Protein AF-A0A349VLE7-F1 (afdb_monomer_lite)

Structure (mmCIF, N/CA/C/O backbone):
data_AF-A0A349VLE7-F1
#
_entry.id   AF-A0A349VLE7-F1
#
loop_
_atom_site.group_PDB
_atom_site.id
_atom_site.type_symbol
_atom_site.label_atom_id
_atom_site.label_alt_id
_atom_site.label_comp_id
_atom_site.label_asym_id
_atom_site.label_entity_id
_atom_site.label_seq_id
_atom_site.pdbx_PDB_ins_code
_atom_site.Cartn_x
_atom_site.Cartn_y
_atom_site.Cartn_z
_atom_site.occupancy
_atom_site.B_iso_or_equiv
_atom_site.auth_seq_id
_atom_site.auth_comp_id
_atom_site.auth_asym_id
_atom_site.auth_atom_id
_atom_site.pdbx_PDB_model_num
ATOM 1 N N . GLU A 1 1 ? -20.569 15.493 31.539 1.00 36.25 1 GLU A N 1
ATOM 2 C CA . GLU A 1 1 ? -20.685 16.834 30.927 1.00 36.25 1 GLU A CA 1
ATOM 3 C C . GLU A 1 1 ? -20.062 16.796 29.537 1.00 36.25 1 GLU A C 1
ATOM 5 O O . GLU A 1 1 ? -18.979 16.226 29.429 1.00 36.25 1 GLU A O 1
ATOM 10 N N . PRO A 1 2 ? -20.710 17.302 28.475 1.00 44.88 2 PRO A N 1
ATOM 11 C CA . PRO A 1 2 ? -20.052 17.438 27.181 1.00 44.88 2 PRO A CA 1
ATOM 12 C C . PRO A 1 2 ? -19.105 18.646 27.224 1.00 44.88 2 PRO A C 1
ATOM 14 O O . PRO A 1 2 ? -19.518 19.740 27.602 1.00 44.88 2 PRO A O 1
ATOM 17 N N . GLN A 1 3 ? -17.830 18.445 26.874 1.00 42.84 3 GLN A N 1
ATOM 18 C CA . GLN A 1 3 ? -16.856 19.536 26.767 1.00 42.84 3 GLN A CA 1
ATOM 19 C C . GLN A 1 3 ? -17.305 20.555 25.702 1.00 42.84 3 GLN A C 1
ATOM 21 O O . GLN A 1 3 ? -17.803 20.145 24.649 1.00 42.84 3 GLN A O 1
ATOM 26 N N . PRO A 1 4 ? -17.136 21.868 25.949 1.00 53.41 4 PRO A N 1
ATOM 27 C CA . PRO A 1 4 ? -17.508 22.899 24.989 1.00 5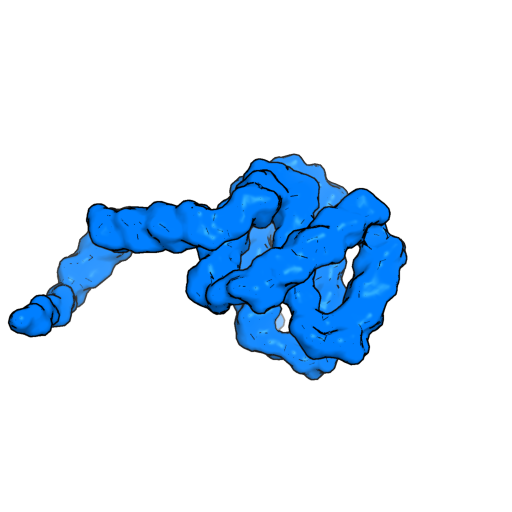3.41 4 PRO A CA 1
ATOM 28 C C . PRO A 1 4 ? -16.686 22.759 23.702 1.00 53.41 4 PRO A C 1
ATOM 30 O O . PRO A 1 4 ? -15.510 22.394 23.740 1.00 53.41 4 PRO A O 1
ATOM 33 N N . ALA A 1 5 ? -17.315 23.043 22.559 1.00 52.22 5 ALA A N 1
ATOM 34 C CA . ALA A 1 5 ? -16.634 23.051 21.269 1.00 52.22 5 ALA A CA 1
ATOM 35 C C . ALA A 1 5 ? -15.455 24.049 21.304 1.00 52.22 5 ALA A C 1
ATOM 37 O O . ALA A 1 5 ? -15.634 25.162 21.810 1.00 52.22 5 ALA A O 1
ATOM 38 N N . PRO A 1 6 ? -14.265 23.675 20.796 1.00 54.50 6 PRO A N 1
ATOM 39 C CA . PRO A 1 6 ? -13.097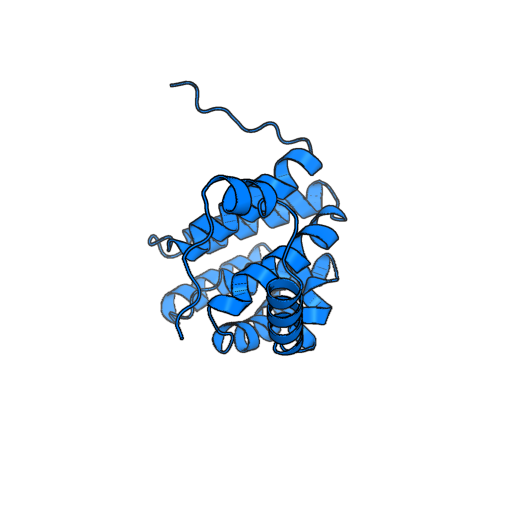 24.547 20.831 1.00 54.50 6 PRO A CA 1
ATOM 40 C C . PRO A 1 6 ? -13.352 25.821 20.023 1.00 54.50 6 PRO A C 1
ATOM 42 O O . PRO A 1 6 ? -14.002 25.788 18.974 1.00 54.50 6 PRO A O 1
ATOM 45 N N . SER A 1 7 ? -12.833 26.948 20.511 1.00 61.72 7 SER A N 1
ATOM 46 C CA . SER A 1 7 ? -12.924 28.220 19.796 1.00 61.72 7 SER A CA 1
ATOM 47 C C . SER A 1 7 ? -12.142 28.157 18.471 1.00 61.72 7 SER A C 1
ATOM 49 O O . SER A 1 7 ? -11.217 27.351 18.336 1.00 61.72 7 SER A O 1
ATOM 51 N N . PRO A 1 8 ? -12.460 29.008 17.479 1.00 56.72 8 PRO A N 1
ATOM 52 C CA . PRO A 1 8 ? -11.734 29.051 16.206 1.00 56.72 8 PRO A CA 1
ATOM 53 C C . PRO A 1 8 ? -10.217 29.235 16.376 1.00 56.72 8 PRO A C 1
ATOM 55 O O . PRO A 1 8 ? -9.437 28.676 15.615 1.00 56.72 8 PRO A O 1
ATOM 58 N N . GLU A 1 9 ? -9.794 29.960 17.411 1.00 57.56 9 GLU A N 1
ATOM 59 C CA . GLU A 1 9 ? -8.386 30.198 17.755 1.00 57.56 9 GLU A CA 1
ATOM 60 C C . GLU A 1 9 ? -7.707 28.930 18.302 1.00 57.56 9 GLU A C 1
ATOM 62 O O . GLU A 1 9 ? -6.604 28.589 17.878 1.00 57.56 9 GLU A O 1
ATOM 67 N N . GLN A 1 10 ? -8.398 28.168 19.159 1.00 56.91 10 GLN A N 1
ATOM 68 C CA . GLN A 1 10 ? -7.932 26.866 19.657 1.00 56.91 10 GLN A CA 1
ATOM 69 C C . GLN A 1 10 ? -7.899 25.808 18.550 1.00 56.91 10 GLN A C 1
ATOM 71 O O . GLN A 1 10 ? -7.008 24.960 18.525 1.00 56.91 10 GLN A O 1
ATOM 76 N N . ALA A 1 11 ? -8.850 25.869 17.614 1.00 55.22 11 ALA A N 1
ATOM 77 C CA . ALA A 1 11 ? -8.863 25.011 16.439 1.00 55.22 11 ALA A CA 1
ATOM 78 C C . ALA A 1 11 ? -7.657 25.289 15.537 1.00 55.22 11 ALA A C 1
ATOM 80 O O . ALA A 1 11 ? -7.075 24.330 15.048 1.00 55.22 11 ALA A O 1
ATOM 81 N N . VAL A 1 12 ? -7.257 26.560 15.372 1.00 56.75 12 VAL A N 1
ATOM 82 C CA . VAL A 1 12 ? -6.076 26.989 14.600 1.00 56.75 12 VAL A CA 1
ATOM 83 C C . VAL A 1 12 ? -4.763 26.619 15.299 1.00 56.75 12 VAL A C 1
ATOM 85 O O . VAL A 1 12 ? -3.838 26.162 14.635 1.00 56.75 12 VAL A O 1
ATOM 88 N N . GLU A 1 13 ? -4.676 26.733 16.625 1.00 51.59 13 GLU A N 1
ATOM 89 C CA . GLU A 1 13 ? -3.480 26.336 17.385 1.00 51.59 13 GLU A CA 1
ATOM 90 C C . GLU A 1 13 ? -3.301 24.806 17.478 1.00 51.59 13 GLU A C 1
ATOM 92 O O . GLU A 1 13 ? -2.176 24.304 17.559 1.00 51.59 13 GLU A O 1
ATOM 97 N N . ALA A 1 14 ? -4.401 24.051 17.383 1.00 51.62 14 ALA A N 1
ATOM 98 C CA . ALA A 1 14 ? -4.396 22.595 17.251 1.00 51.62 14 ALA A CA 1
ATOM 99 C C . ALA A 1 14 ? -4.016 22.107 15.837 1.00 51.62 14 ALA A C 1
ATOM 101 O O . ALA A 1 14 ? -3.730 20.919 15.655 1.00 51.62 14 ALA A O 1
ATOM 102 N N . ILE A 1 15 ? -3.962 22.992 14.828 1.00 44.84 15 ILE A N 1
ATOM 103 C CA . ILE A 1 15 ? -3.464 22.645 13.489 1.00 44.84 15 ILE A CA 1
ATOM 104 C C . ILE A 1 15 ? -1.945 22.462 13.578 1.00 44.84 15 ILE A C 1
ATOM 106 O O . ILE A 1 15 ? -1.170 23.412 13.532 1.00 44.84 15 ILE A O 1
ATOM 110 N N . GLY A 1 16 ? -1.518 21.207 13.712 1.00 47.44 16 GLY A N 1
ATOM 111 C CA . GLY A 1 16 ? -0.106 20.811 13.701 1.00 47.44 16 GLY A CA 1
ATOM 112 C C . GLY A 1 16 ? 0.467 20.385 15.055 1.00 47.44 16 GLY A C 1
ATOM 113 O O . GLY A 1 16 ? 1.615 19.946 15.098 1.00 47.44 16 GLY A O 1
ATOM 114 N N . LYS A 1 17 ? -0.313 20.443 16.142 1.00 43.53 17 LYS A N 1
ATOM 115 C CA . LYS A 1 17 ? 0.059 19.885 17.452 1.00 43.53 17 LYS A CA 1
ATOM 116 C C . LYS A 1 17 ? -0.983 18.844 17.870 1.00 43.53 17 LYS A C 1
ATOM 118 O O . LYS A 1 17 ? -2.001 19.224 18.446 1.00 43.53 17 LYS A O 1
ATOM 123 N N . PRO A 1 18 ? -0.778 17.549 17.569 1.00 53.00 18 PRO A N 1
ATOM 124 C CA . PRO A 1 18 ? -1.703 16.524 18.030 1.00 53.00 18 PRO A CA 1
ATOM 125 C C . PRO A 1 18 ? -1.769 16.567 19.561 1.00 53.00 18 PRO A C 1
ATOM 127 O O . PRO A 1 18 ? -0.739 16.564 20.236 1.00 53.00 18 PRO A O 1
ATOM 130 N N . THR A 1 19 ? -2.976 16.652 20.121 1.00 62.09 19 THR A N 1
ATOM 131 C CA . THR A 1 19 ? -3.165 16.610 21.576 1.00 62.09 19 THR A CA 1
ATOM 132 C C . THR A 1 19 ? -2.722 15.249 22.114 1.00 62.09 19 THR A C 1
ATOM 134 O O . THR A 1 19 ? -2.794 14.242 21.410 1.00 62.09 19 THR A O 1
ATOM 137 N N . SER A 1 20 ? -2.296 15.166 23.377 1.00 57.56 20 SER A N 1
ATOM 138 C CA . SER A 1 20 ? -1.830 13.903 23.977 1.00 57.56 20 SER A CA 1
ATOM 139 C C . SER A 1 20 ? -2.855 12.763 23.858 1.00 57.56 20 SER A C 1
ATOM 141 O O . SER A 1 20 ? -2.481 11.605 23.697 1.00 57.56 20 SER A O 1
ATOM 143 N N . GLN A 1 21 ? -4.151 13.093 23.854 1.00 58.69 21 GLN A N 1
ATOM 144 C CA . GLN A 1 21 ? -5.246 12.143 23.642 1.00 58.69 21 GLN A CA 1
ATOM 145 C C . GLN A 1 21 ? -5.350 11.670 22.179 1.00 58.69 21 GLN A C 1
ATOM 147 O O . GLN A 1 21 ? -5.615 10.495 21.929 1.00 58.69 21 GLN A O 1
ATOM 152 N N . GLN A 1 22 ? -5.096 12.550 21.204 1.00 55.12 22 GLN A N 1
ATOM 153 C CA . GLN A 1 22 ? -4.994 12.183 19.786 1.00 55.12 22 GLN A CA 1
ATOM 154 C C . GLN A 1 22 ? -3.753 11.325 19.511 1.00 55.12 22 GLN A C 1
ATOM 156 O O . GLN A 1 22 ? -3.825 10.400 18.701 1.00 55.12 22 GLN A O 1
ATOM 161 N N . ILE A 1 23 ? -2.643 11.575 20.213 1.00 59.59 23 ILE A N 1
ATOM 162 C CA . ILE A 1 23 ? -1.433 10.742 20.149 1.00 59.59 23 ILE A CA 1
ATOM 163 C C . ILE A 1 23 ? -1.710 9.348 20.724 1.00 59.59 23 ILE A C 1
ATOM 165 O O . ILE A 1 23 ? -1.423 8.362 20.052 1.00 59.59 23 ILE A O 1
ATOM 169 N N . ALA A 1 24 ? -2.316 9.249 21.913 1.00 60.69 24 ALA A N 1
ATOM 170 C CA . ALA A 1 24 ? -2.644 7.964 22.539 1.00 60.69 24 ALA A CA 1
ATOM 171 C C . ALA A 1 24 ? -3.592 7.123 21.669 1.00 60.69 24 ALA A C 1
ATOM 173 O O . ALA A 1 24 ? -3.306 5.963 21.389 1.00 60.69 24 ALA A O 1
ATOM 174 N N . ARG A 1 25 ? -4.654 7.741 21.134 1.00 58.84 25 ARG A N 1
ATOM 175 C CA . ARG A 1 25 ? -5.590 7.075 20.215 1.00 58.84 25 ARG A CA 1
ATOM 176 C C . ARG A 1 25 ? -4.910 6.612 18.925 1.00 58.84 25 ARG A C 1
ATOM 178 O O . ARG A 1 25 ? -5.228 5.546 18.409 1.00 58.84 25 ARG A O 1
ATOM 185 N N . SER A 1 26 ? -3.967 7.400 18.405 1.00 61.19 26 SER A N 1
ATOM 186 C CA . SER A 1 26 ? -3.173 7.009 17.234 1.00 61.19 26 SER A CA 1
ATOM 187 C C . SER A 1 26 ? -2.245 5.839 17.561 1.00 61.19 26 SER A C 1
ATOM 189 O O . SER A 1 26 ? -2.107 4.933 16.749 1.00 61.19 26 SER A O 1
ATOM 191 N N . HIS A 1 27 ? -1.647 5.821 18.754 1.00 67.19 27 HIS A N 1
ATOM 192 C CA . HIS A 1 27 ? -0.786 4.732 19.208 1.00 67.19 27 HIS A CA 1
ATOM 193 C C . HIS A 1 27 ? -1.561 3.420 19.374 1.00 67.19 27 HIS A C 1
ATOM 195 O O . HIS A 1 27 ? -1.162 2.412 18.803 1.00 67.19 27 HIS A O 1
ATOM 201 N N . GLU A 1 28 ? -2.704 3.442 20.060 1.00 74.81 28 GLU A N 1
ATOM 202 C CA . GLU A 1 28 ? -3.574 2.267 20.225 1.00 74.81 28 GLU A CA 1
ATOM 203 C C . GLU A 1 28 ? -4.055 1.722 18.874 1.00 74.81 28 GLU A C 1
ATOM 205 O O . GLU A 1 28 ? -4.042 0.514 18.635 1.00 74.81 28 GLU A O 1
ATOM 210 N N . LEU A 1 29 ? -4.415 2.612 17.945 1.00 72.06 29 LEU A N 1
ATOM 211 C CA . LEU A 1 29 ? -4.810 2.225 16.593 1.00 72.06 29 LEU A CA 1
ATOM 212 C C . LEU A 1 29 ? -3.652 1.559 15.834 1.00 72.06 29 LEU A C 1
ATOM 214 O O . LEU A 1 29 ? -3.863 0.556 15.153 1.00 72.06 29 LEU A O 1
ATOM 218 N N . LEU A 1 30 ? -2.430 2.077 15.9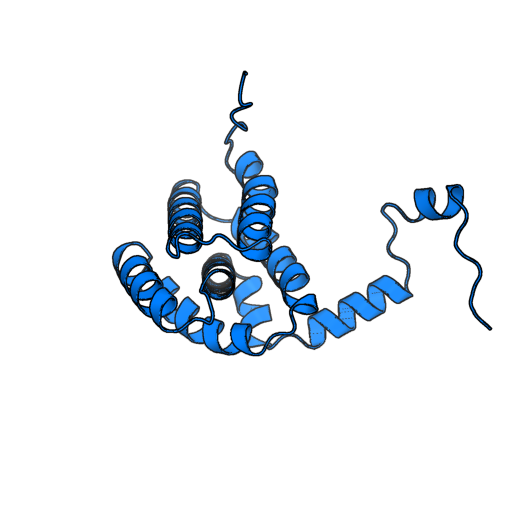75 1.00 71.19 30 LEU A N 1
ATOM 219 C CA . LEU A 1 30 ? -1.226 1.498 15.376 1.00 71.19 30 LEU A CA 1
ATOM 220 C C . LEU A 1 30 ? -0.825 0.162 16.018 1.00 71.19 30 LEU A C 1
ATOM 222 O O . LEU A 1 30 ? -0.294 -0.703 15.322 1.00 71.19 30 LEU A O 1
ATOM 226 N N . GLU A 1 31 ? -1.074 -0.023 17.314 1.00 77.88 31 GLU A N 1
ATOM 227 C CA . GLU A 1 31 ? -0.848 -1.289 18.022 1.00 77.88 31 GLU A CA 1
ATOM 228 C C . GLU A 1 31 ? -1.905 -2.345 17.695 1.00 77.88 31 GLU A C 1
ATOM 230 O O . GLU A 1 31 ? -1.595 -3.533 17.699 1.00 77.88 31 GLU A O 1
ATOM 235 N N . SER A 1 32 ? -3.119 -1.930 17.324 1.00 81.44 32 SER A N 1
ATOM 236 C CA . SER A 1 32 ? -4.166 -2.843 16.850 1.00 81.44 32 SER A CA 1
ATOM 237 C C . SER A 1 32 ? -3.904 -3.420 15.451 1.00 81.44 32 SER A C 1
ATOM 239 O O . SER A 1 32 ? -4.582 -4.360 15.031 1.00 81.44 32 SER A O 1
ATOM 241 N N . LEU A 1 33 ? -2.928 -2.876 14.710 1.00 83.31 33 LEU A N 1
ATOM 242 C CA . LEU A 1 33 ? -2.562 -3.389 13.392 1.00 83.31 33 LEU A CA 1
ATOM 243 C C . LEU A 1 33 ? -1.869 -4.756 13.520 1.00 83.31 33 LEU A C 1
ATOM 245 O O . LEU A 1 33 ? -0.920 -4.887 14.297 1.00 83.31 33 LEU A O 1
ATOM 249 N N . PRO A 1 34 ? -2.242 -5.754 12.694 1.00 86.56 34 PRO A N 1
ATOM 250 C CA . PRO A 1 34 ? -1.516 -7.014 12.617 1.00 86.56 34 PRO A CA 1
ATOM 251 C C . PRO A 1 34 ? -0.017 -6.781 12.413 1.00 86.56 34 PRO A C 1
ATOM 253 O O . PRO A 1 34 ? 0.393 -6.048 11.507 1.00 86.56 34 PRO A O 1
ATOM 256 N N . GLU A 1 35 ? 0.815 -7.436 13.224 1.00 85.88 35 GLU A N 1
ATOM 257 C CA . GLU A 1 35 ? 2.265 -7.211 13.219 1.00 85.88 35 GLU A CA 1
ATOM 258 C C . GLU A 1 35 ? 2.888 -7.423 11.832 1.00 85.88 35 GLU A C 1
ATOM 260 O O . GLU A 1 35 ? 3.758 -6.655 11.418 1.00 85.88 35 GLU A O 1
ATOM 265 N N . ALA A 1 36 ? 2.386 -8.406 11.078 1.00 87.62 36 ALA A N 1
ATOM 266 C CA . ALA A 1 36 ? 2.812 -8.670 9.708 1.00 87.62 36 ALA A CA 1
ATOM 267 C C . ALA A 1 36 ? 2.594 -7.465 8.773 1.00 87.62 36 ALA A C 1
ATOM 269 O O . ALA A 1 36 ? 3.488 -7.134 7.995 1.00 87.62 36 ALA A O 1
ATOM 270 N N . LEU A 1 37 ? 1.457 -6.763 8.886 1.00 87.31 37 LEU A N 1
ATOM 271 C CA . LEU A 1 37 ? 1.183 -5.552 8.104 1.00 87.31 37 LEU A CA 1
ATOM 272 C C . LEU A 1 37 ? 2.075 -4.397 8.548 1.00 87.31 37 LEU A C 1
ATOM 274 O O . LEU A 1 37 ? 2.646 -3.710 7.705 1.00 87.31 37 LEU A O 1
ATOM 278 N N . ARG A 1 38 ? 2.253 -4.211 9.861 1.00 88.56 38 ARG A N 1
ATOM 279 C CA . ARG A 1 38 ? 3.119 -3.155 10.405 1.00 88.56 38 ARG A CA 1
ATOM 280 C C . ARG A 1 38 ? 4.574 -3.337 9.972 1.00 88.56 38 ARG A C 1
ATOM 282 O O . ARG A 1 38 ? 5.237 -2.358 9.639 1.00 88.56 38 ARG A O 1
ATOM 289 N N . LYS A 1 39 ? 5.072 -4.576 9.979 1.00 89.31 39 LYS A N 1
ATOM 290 C CA . LYS A 1 39 ? 6.426 -4.908 9.530 1.00 89.31 39 LYS A CA 1
ATOM 291 C C . LYS A 1 39 ? 6.570 -4.693 8.026 1.00 89.31 39 LYS A C 1
ATOM 293 O O . LYS A 1 39 ? 7.478 -3.980 7.613 1.00 89.31 39 LYS A O 1
ATOM 298 N N . ALA A 1 40 ? 5.642 -5.224 7.228 1.00 88.94 40 ALA A N 1
ATOM 299 C CA . ALA A 1 40 ? 5.659 -5.049 5.779 1.00 88.94 40 ALA A CA 1
ATOM 300 C C . ALA A 1 40 ? 5.601 -3.565 5.381 1.00 88.94 40 ALA A C 1
ATOM 302 O O . ALA A 1 40 ? 6.388 -3.129 4.548 1.00 88.94 40 ALA A O 1
ATOM 303 N N . ALA A 1 41 ? 4.740 -2.771 6.021 1.00 90.62 41 ALA A N 1
ATOM 304 C CA . ALA A 1 41 ? 4.586 -1.344 5.747 1.00 90.62 41 ALA A CA 1
ATOM 305 C C . ALA A 1 41 ? 5.853 -0.516 6.010 1.00 90.62 41 ALA A C 1
ATOM 307 O O . ALA A 1 41 ? 5.971 0.576 5.468 1.00 90.62 41 ALA A O 1
ATOM 308 N N . ARG A 1 42 ? 6.795 -1.015 6.823 1.00 91.06 42 ARG A N 1
ATOM 309 C CA . ARG A 1 42 ? 8.059 -0.337 7.161 1.00 91.06 42 ARG A CA 1
ATOM 310 C C . ARG A 1 42 ? 9.216 -0.672 6.219 1.00 91.06 42 ARG A C 1
ATOM 312 O O . ARG A 1 42 ? 10.284 -0.087 6.352 1.00 91.06 42 ARG A O 1
ATOM 319 N N . GLU A 1 43 ? 9.019 -1.584 5.275 1.00 90.31 43 GLU A N 1
ATOM 320 C CA . GLU A 1 43 ? 10.041 -1.996 4.313 1.00 90.31 43 GLU A CA 1
ATOM 321 C C . GLU A 1 43 ? 9.628 -1.558 2.899 1.00 90.31 43 GLU A C 1
ATOM 323 O O . GLU A 1 43 ? 8.473 -1.765 2.530 1.00 90.31 43 GLU A O 1
ATOM 328 N N . PRO A 1 44 ? 10.526 -1.021 2.048 1.00 88.19 44 PRO A N 1
ATOM 329 C CA . PRO A 1 44 ? 10.145 -0.491 0.728 1.00 88.19 44 PRO A CA 1
ATOM 330 C C . PRO A 1 44 ? 9.432 -1.520 -0.154 1.00 88.19 44 PRO A C 1
ATOM 332 O O . PRO A 1 44 ? 8.512 -1.225 -0.916 1.00 88.19 44 PRO A O 1
ATOM 335 N N . TYR A 1 45 ? 9.850 -2.776 -0.048 1.00 86.94 45 TYR A N 1
ATOM 336 C CA . TYR A 1 45 ? 9.229 -3.878 -0.758 1.00 86.94 45 TYR A CA 1
ATOM 337 C C . TYR A 1 45 ? 7.867 -4.272 -0.165 1.00 86.94 45 TYR A C 1
ATOM 339 O O . TYR A 1 45 ? 6.901 -4.424 -0.914 1.00 86.94 45 TYR A O 1
ATOM 347 N N . GLY A 1 46 ? 7.773 -4.406 1.160 1.00 87.38 46 GLY A N 1
ATOM 348 C CA . GLY A 1 46 ? 6.527 -4.771 1.832 1.00 87.38 46 GLY A CA 1
ATOM 349 C C . GLY A 1 46 ? 5.463 -3.681 1.701 1.00 87.38 46 GLY A C 1
ATOM 350 O O . GLY A 1 46 ? 4.308 -3.995 1.429 1.00 87.38 46 GLY A O 1
ATOM 351 N N . ALA A 1 47 ? 5.861 -2.411 1.773 1.00 91.38 47 ALA A N 1
ATOM 352 C CA . ALA A 1 47 ? 4.993 -1.249 1.634 1.00 91.38 47 ALA A CA 1
ATOM 353 C C . ALA A 1 47 ? 4.275 -1.235 0.278 1.00 91.38 47 ALA A C 1
ATOM 355 O O . ALA A 1 47 ? 3.078 -0.967 0.222 1.00 91.38 47 ALA A O 1
ATOM 356 N N . ARG A 1 48 ? 4.960 -1.618 -0.811 1.00 91.12 48 ARG A N 1
ATOM 357 C CA . ARG A 1 48 ? 4.314 -1.793 -2.126 1.00 91.12 48 ARG A CA 1
ATOM 358 C C . ARG A 1 48 ? 3.203 -2.841 -2.066 1.00 91.12 48 ARG A C 1
ATOM 360 O O . ARG A 1 48 ? 2.094 -2.573 -2.515 1.00 91.12 48 ARG A O 1
ATOM 367 N N . GLY A 1 49 ? 3.492 -3.994 -1.461 1.00 88.31 49 GLY A N 1
ATOM 368 C CA . GLY A 1 49 ? 2.518 -5.071 -1.280 1.00 88.31 49 GLY A CA 1
ATOM 369 C C . GLY A 1 49 ? 1.326 -4.667 -0.410 1.00 88.31 49 GLY A C 1
ATOM 370 O O . GLY A 1 49 ? 0.202 -5.035 -0.728 1.00 88.31 49 GLY A O 1
ATOM 371 N N . VAL A 1 50 ? 1.541 -3.861 0.636 1.00 90.38 50 VAL A N 1
ATOM 372 C CA . VAL A 1 50 ? 0.460 -3.320 1.477 1.00 90.38 50 VAL A CA 1
ATOM 373 C C . VAL A 1 50 ? -0.443 -2.376 0.680 1.00 90.38 50 VAL A C 1
ATOM 375 O O . VAL A 1 50 ? -1.662 -2.511 0.744 1.00 90.38 50 VAL A O 1
ATOM 378 N N . ILE A 1 51 ? 0.124 -1.450 -0.103 1.00 90.31 51 ILE A N 1
ATOM 379 C CA . ILE A 1 51 ? -0.678 -0.540 -0.937 1.00 90.31 51 ILE A CA 1
ATOM 380 C C . ILE A 1 51 ? -1.482 -1.320 -1.979 1.00 90.31 51 ILE A C 1
ATOM 382 O O . ILE A 1 51 ? -2.661 -1.033 -2.171 1.00 90.31 51 ILE A O 1
ATOM 386 N N . TYR A 1 52 ? -0.886 -2.330 -2.617 1.00 88.62 52 TYR A N 1
ATOM 387 C CA . TYR A 1 52 ? -1.614 -3.190 -3.550 1.00 88.62 52 TYR A CA 1
ATOM 388 C C . TYR A 1 52 ? -2.719 -3.979 -2.853 1.00 88.62 52 TYR A C 1
ATOM 390 O O . TYR A 1 52 ? -3.839 -3.990 -3.341 1.00 88.62 52 TYR A O 1
ATOM 398 N N . ALA A 1 53 ? -2.444 -4.561 -1.685 1.00 87.06 53 ALA A N 1
ATOM 399 C CA . ALA A 1 53 ? -3.426 -5.301 -0.898 1.00 87.06 53 ALA A CA 1
ATOM 400 C C . ALA A 1 53 ? -4.643 -4.446 -0.510 1.00 87.06 53 ALA A C 1
ATOM 402 O O . ALA A 1 53 ? -5.759 -4.955 -0.521 1.00 87.06 53 ALA A O 1
ATOM 403 N N . LEU A 1 54 ? -4.431 -3.156 -0.217 1.00 85.62 54 LEU A N 1
ATOM 404 C CA . LEU A 1 54 ? -5.495 -2.192 0.080 1.00 85.62 54 LEU A CA 1
ATOM 405 C C . LEU A 1 54 ? -6.295 -1.751 -1.156 1.00 85.62 54 LEU A C 1
ATOM 407 O O . LEU A 1 54 ? -7.432 -1.313 -0.996 1.00 85.62 54 LEU A O 1
ATOM 411 N N . LEU A 1 55 ? -5.698 -1.811 -2.350 1.00 82.19 55 LEU A N 1
ATOM 412 C CA . LEU A 1 55 ? -6.344 -1.481 -3.629 1.00 82.19 55 LEU A CA 1
ATOM 413 C C . LEU A 1 55 ? -7.062 -2.669 -4.269 1.00 82.19 55 LEU A C 1
ATOM 415 O O . LEU A 1 55 ? -7.831 -2.471 -5.200 1.00 82.19 55 LEU A O 1
ATOM 419 N N . LEU A 1 56 ? -6.776 -3.889 -3.823 1.00 78.06 56 LEU A N 1
ATOM 420 C CA . LEU A 1 56 ? -7.522 -5.061 -4.246 1.00 78.06 56 LEU A CA 1
ATOM 421 C C . LEU A 1 56 ? -8.901 -5.016 -3.590 1.00 78.06 56 LEU A C 1
ATOM 423 O O . LEU A 1 56 ? -9.012 -4.939 -2.362 1.00 78.06 56 LEU A O 1
ATOM 427 N N . ASP A 1 57 ? -9.940 -5.030 -4.419 1.00 65.75 57 ASP A N 1
ATOM 428 C CA . ASP A 1 57 ? -11.317 -5.041 -3.940 1.00 65.75 57 ASP A CA 1
ATOM 429 C C . ASP A 1 57 ? -11.625 -6.398 -3.283 1.00 65.75 57 ASP A C 1
ATOM 431 O O . ASP A 1 57 ? -11.120 -7.445 -3.699 1.00 65.75 57 ASP A O 1
ATOM 435 N N . ALA A 1 58 ? -12.476 -6.374 -2.260 1.00 54.12 58 ALA A N 1
ATOM 436 C CA . ALA A 1 58 ? -13.027 -7.570 -1.636 1.00 54.12 58 ALA A CA 1
ATOM 437 C C . ALA A 1 58 ? -14.020 -8.299 -2.565 1.00 54.12 58 ALA A C 1
ATOM 439 O O . ALA A 1 58 ? -14.372 -9.452 -2.312 1.00 54.12 58 ALA A O 1
ATOM 440 N N . ASP A 1 59 ? -14.497 -7.649 -3.636 1.00 53.53 59 ASP A N 1
ATOM 441 C CA . ASP A 1 59 ? -15.393 -8.283 -4.601 1.00 53.53 59 ASP A CA 1
ATOM 442 C C . ASP A 1 59 ? -14.638 -9.308 -5.479 1.00 53.53 59 ASP A C 1
ATOM 444 O O . ASP A 1 59 ? -13.825 -8.983 -6.354 1.00 53.53 59 ASP A O 1
ATOM 448 N N . PHE A 1 60 ? -14.916 -10.588 -5.218 1.00 47.69 60 PHE A N 1
ATOM 449 C CA . PHE A 1 60 ? -14.189 -11.773 -5.696 1.00 47.69 60 PHE A CA 1
ATOM 450 C C . PHE A 1 60 ? -13.966 -11.797 -7.222 1.00 47.69 60 PHE A C 1
ATOM 452 O O . PHE A 1 60 ? -12.919 -12.231 -7.709 1.00 47.69 60 PHE A O 1
ATOM 459 N N . THR A 1 61 ? -14.927 -11.281 -7.993 1.00 50.56 61 THR A N 1
ATOM 460 C CA . THR A 1 61 ? -14.901 -11.289 -9.468 1.00 50.56 61 THR A CA 1
ATOM 461 C C . THR A 1 61 ? -13.968 -10.233 -10.078 1.00 50.56 61 THR A C 1
ATOM 463 O O . THR A 1 61 ? -13.469 -10.409 -11.197 1.00 50.56 61 THR A O 1
ATOM 466 N N . SER A 1 62 ? -13.732 -9.127 -9.368 1.00 59.03 62 SER A N 1
ATOM 467 C CA . SER A 1 62 ? -12.742 -8.101 -9.736 1.00 59.03 62 SER A CA 1
ATOM 468 C C . SER A 1 62 ? -11.350 -8.500 -9.246 1.00 59.03 62 SER A C 1
ATOM 470 O O . SER A 1 62 ? -10.363 -8.330 -9.967 1.00 59.03 62 SER A O 1
ATOM 472 N N . CYS A 1 63 ? -11.295 -9.146 -8.082 1.00 60.41 63 CYS A N 1
ATOM 473 C CA . CYS A 1 63 ? -10.077 -9.595 -7.423 1.00 60.41 63 CYS A CA 1
ATOM 474 C C . CYS A 1 63 ? -9.251 -10.571 -8.289 1.00 60.41 63 CYS A C 1
ATOM 476 O O . CYS A 1 63 ? -8.039 -10.406 -8.426 1.00 60.41 63 CYS A O 1
ATOM 478 N N . GLN A 1 64 ? -9.885 -11.533 -8.976 1.00 63.97 64 GLN A N 1
ATOM 479 C CA . GLN A 1 64 ? -9.159 -12.498 -9.821 1.00 63.97 64 GLN A CA 1
ATOM 480 C C . GLN A 1 64 ? -8.432 -11.842 -11.010 1.00 63.97 64 GLN A C 1
ATOM 482 O O . GLN A 1 64 ? -7.246 -12.091 -11.219 1.00 63.97 64 GLN A O 1
ATOM 487 N N . ARG A 1 65 ? -9.102 -10.944 -11.747 1.00 65.94 65 ARG A N 1
ATOM 488 C CA . ARG A 1 65 ? -8.487 -10.207 -12.870 1.00 65.94 65 ARG A CA 1
ATOM 489 C C . ARG A 1 65 ? -7.391 -9.249 -12.401 1.00 65.94 65 ARG A C 1
ATOM 491 O O . ARG A 1 65 ? -6.373 -9.097 -13.075 1.00 65.94 65 ARG A O 1
ATOM 498 N N . GLN A 1 66 ? -7.579 -8.621 -11.240 1.00 66.50 66 GLN A N 1
ATOM 499 C CA . GLN A 1 66 ? -6.564 -7.769 -10.619 1.00 66.50 66 GLN A CA 1
ATOM 500 C C . GLN A 1 66 ? -5.324 -8.577 -10.206 1.00 66.50 66 GLN A C 1
ATOM 502 O O . GLN A 1 66 ? -4.200 -8.144 -10.465 1.00 66.50 66 GLN A O 1
ATOM 507 N N . PHE A 1 67 ? -5.507 -9.774 -9.639 1.00 68.50 67 PHE A N 1
ATOM 508 C CA . PHE A 1 67 ? -4.406 -10.674 -9.302 1.00 68.50 67 PHE A CA 1
ATOM 509 C C . PHE A 1 67 ? -3.682 -11.213 -10.537 1.00 68.50 67 PHE A C 1
ATOM 511 O O . PHE A 1 67 ? -2.457 -11.246 -10.533 1.00 68.50 67 PHE A O 1
ATOM 518 N N . GLU A 1 68 ? -4.386 -11.606 -11.598 1.00 70.69 68 GLU A N 1
ATOM 519 C CA . GLU A 1 68 ? -3.755 -12.064 -12.846 1.00 70.69 68 GLU A CA 1
ATOM 520 C C . GLU A 1 68 ? -2.888 -10.969 -13.475 1.00 70.69 68 GLU A C 1
ATOM 522 O O . GLU A 1 68 ? -1.755 -11.222 -13.888 1.00 70.69 68 GLU A O 1
ATOM 527 N N . ARG A 1 69 ? -3.374 -9.724 -13.468 1.00 69.94 69 ARG A N 1
ATOM 528 C CA . ARG A 1 69 ? -2.603 -8.578 -13.950 1.00 69.94 69 ARG A CA 1
ATOM 529 C C . ARG A 1 69 ? -1.395 -8.281 -13.069 1.00 69.94 69 ARG A C 1
ATOM 531 O O . ARG A 1 69 ? -0.302 -8.063 -13.584 1.00 69.94 69 ARG A O 1
ATOM 538 N N . LEU A 1 70 ? -1.563 -8.329 -11.748 1.00 70.25 70 LEU A N 1
ATOM 539 C CA . LEU A 1 70 ? -0.452 -8.148 -10.817 1.00 70.25 70 LEU A CA 1
ATOM 540 C C . LEU A 1 70 ? 0.595 -9.261 -10.965 1.00 70.25 70 LEU A C 1
ATOM 542 O O . LEU A 1 70 ? 1.784 -8.982 -10.883 1.00 70.25 70 LEU A O 1
ATOM 546 N N . ALA A 1 71 ? 0.179 -10.502 -11.224 1.00 69.56 71 ALA A N 1
ATOM 547 C CA . ALA A 1 71 ? 1.087 -11.615 -11.486 1.00 69.56 71 ALA A CA 1
ATOM 548 C C . ALA A 1 71 ? 1.893 -11.427 -12.784 1.00 69.56 71 ALA A C 1
ATOM 550 O O . ALA A 1 71 ? 3.026 -11.896 -12.865 1.00 69.56 71 ALA A O 1
ATOM 551 N N . ALA A 1 72 ? 1.320 -10.748 -13.783 1.00 69.94 72 ALA A N 1
ATOM 552 C CA . ALA A 1 72 ? 1.975 -10.473 -15.059 1.00 69.94 72 ALA A CA 1
ATOM 553 C C . ALA A 1 72 ? 2.909 -9.247 -15.019 1.00 69.94 72 ALA A C 1
ATOM 555 O O . ALA A 1 72 ? 3.945 -9.251 -15.680 1.00 69.94 72 ALA A O 1
ATOM 556 N N . GLU A 1 73 ? 2.545 -8.199 -14.272 1.00 69.06 73 GLU A N 1
ATOM 557 C CA . GLU A 1 73 ? 3.219 -6.889 -14.313 1.00 69.06 73 GLU A CA 1
ATOM 558 C C . GLU A 1 73 ? 4.100 -6.603 -13.079 1.00 69.06 73 GLU A C 1
ATOM 560 O O . GLU A 1 73 ? 5.039 -5.804 -13.154 1.00 69.06 73 GLU A O 1
ATOM 565 N N . ALA A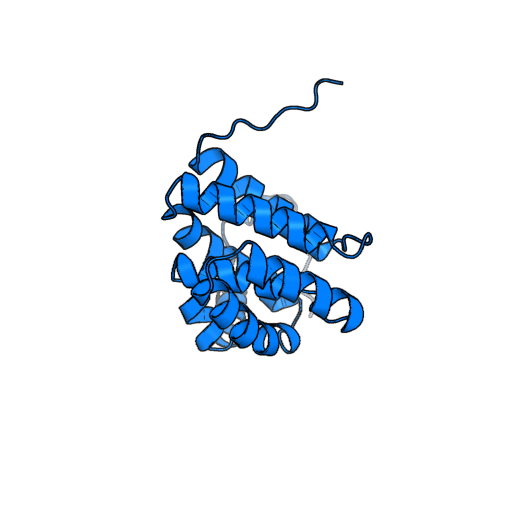 1 74 ? 3.837 -7.236 -11.929 1.00 64.94 74 ALA A N 1
ATOM 566 C CA . ALA A 1 74 ? 4.644 -7.048 -10.724 1.00 64.94 74 ALA A CA 1
ATOM 567 C C . ALA A 1 74 ? 5.756 -8.088 -10.584 1.00 64.94 74 ALA A C 1
ATOM 569 O O . ALA A 1 74 ? 5.722 -9.186 -11.134 1.00 64.94 74 ALA A O 1
ATOM 570 N N . ASP A 1 75 ? 6.746 -7.737 -9.764 1.00 73.19 75 ASP A N 1
ATOM 571 C CA . ASP A 1 75 ? 7.752 -8.691 -9.319 1.00 73.19 75 ASP A CA 1
ATOM 572 C C . ASP A 1 75 ? 7.058 -9.891 -8.623 1.00 73.19 75 ASP A C 1
ATOM 574 O O . ASP A 1 75 ? 6.224 -9.669 -7.732 1.00 73.19 75 ASP A O 1
ATOM 578 N N . PRO A 1 76 ? 7.385 -11.153 -8.978 1.00 72.88 76 PRO A N 1
ATOM 579 C CA . PRO A 1 76 ? 6.737 -12.349 -8.430 1.00 72.88 76 PRO A CA 1
ATOM 580 C C . PRO A 1 76 ? 6.755 -12.411 -6.907 1.00 72.88 76 PRO A C 1
ATOM 582 O O . PRO A 1 76 ? 5.874 -12.991 -6.266 1.00 72.88 76 PRO A O 1
ATOM 585 N N . ALA A 1 77 ? 7.785 -11.827 -6.306 1.00 72.94 77 ALA A N 1
ATOM 586 C CA . ALA A 1 77 ? 7.893 -11.769 -4.876 1.00 72.94 77 ALA A CA 1
ATOM 587 C C . ALA A 1 77 ? 6.843 -10.771 -4.320 1.00 72.94 77 ALA A C 1
ATOM 589 O O . ALA A 1 77 ? 6.140 -11.102 -3.354 1.00 72.94 77 ALA A O 1
ATOM 590 N N . VAL A 1 78 ? 6.696 -9.580 -4.922 1.00 74.00 78 VAL A N 1
ATOM 591 C CA . VAL A 1 78 ? 5.716 -8.561 -4.493 1.00 74.00 78 VAL A CA 1
ATOM 592 C C . VAL A 1 78 ? 4.298 -9.111 -4.613 1.00 74.00 78 VAL A C 1
ATOM 594 O O . VAL A 1 78 ? 3.489 -8.905 -3.711 1.00 74.00 78 VAL A O 1
ATOM 597 N N . TYR A 1 79 ? 4.015 -9.882 -5.663 1.00 76.25 79 TYR A N 1
ATOM 598 C CA . TYR A 1 79 ? 2.742 -10.580 -5.832 1.00 76.25 79 TYR A CA 1
ATOM 599 C C . TYR A 1 79 ? 2.432 -11.534 -4.664 1.00 76.25 79 TYR A C 1
ATOM 601 O O . TYR A 1 79 ? 1.373 -11.432 -4.042 1.00 76.25 79 TYR A O 1
ATOM 609 N N . ARG A 1 80 ? 3.381 -12.407 -4.288 1.00 76.50 80 ARG A N 1
ATOM 610 C CA . ARG A 1 80 ? 3.211 -13.328 -3.145 1.00 76.50 80 ARG A CA 1
ATOM 611 C C . ARG A 1 80 ? 2.972 -12.589 -1.830 1.00 76.50 80 ARG A C 1
ATOM 613 O O . ARG A 1 80 ? 2.087 -12.976 -1.071 1.00 76.50 80 ARG A O 1
ATOM 620 N N . SER A 1 81 ? 3.742 -11.528 -1.584 1.00 78.06 81 SER A N 1
ATOM 621 C CA . SER A 1 81 ? 3.563 -10.668 -0.409 1.00 78.06 81 SER A CA 1
ATOM 622 C C . SER A 1 81 ? 2.167 -10.039 -0.400 1.00 78.06 81 SER A C 1
ATOM 624 O O . SER A 1 81 ? 1.454 -10.113 0.595 1.00 78.06 81 SER A O 1
ATOM 626 N N . THR A 1 82 ? 1.725 -9.514 -1.545 1.00 80.62 82 THR A N 1
ATOM 627 C CA . THR A 1 82 ? 0.400 -8.897 -1.705 1.00 80.62 82 THR A CA 1
ATOM 628 C C . THR A 1 82 ? -0.727 -9.869 -1.355 1.00 80.62 82 THR A C 1
ATOM 630 O O . THR A 1 82 ? -1.601 -9.511 -0.574 1.00 80.62 82 THR A O 1
ATOM 633 N N . ILE A 1 83 ? -0.687 -11.116 -1.845 1.00 79.69 83 ILE A N 1
ATOM 634 C CA . ILE A 1 83 ? -1.709 -12.133 -1.521 1.00 79.69 83 ILE A CA 1
ATOM 635 C C . ILE A 1 83 ? -1.764 -12.416 -0.016 1.00 79.69 83 ILE A C 1
ATOM 637 O O . ILE A 1 83 ? -2.846 -12.530 0.562 1.00 79.69 83 ILE A O 1
ATOM 641 N N . GLN A 1 84 ? -0.603 -12.553 0.628 1.00 82.12 84 GLN A N 1
ATOM 642 C CA . GLN A 1 84 ? -0.533 -12.829 2.064 1.00 82.12 84 GLN A CA 1
ATOM 643 C C . GLN A 1 84 ? -1.091 -11.665 2.888 1.00 82.12 84 GLN A C 1
ATOM 645 O O . GLN A 1 84 ? -1.821 -11.889 3.853 1.00 82.12 84 GLN A O 1
ATOM 650 N N . LEU A 1 85 ? -0.777 -10.431 2.489 1.00 83.56 85 LEU A N 1
ATOM 651 C CA . LEU A 1 85 ? -1.217 -9.218 3.173 1.00 83.56 85 LEU A CA 1
ATOM 652 C C . LEU A 1 85 ? -2.696 -8.913 2.907 1.00 83.56 85 LEU A C 1
ATOM 654 O O . LEU A 1 85 ? -3.363 -8.402 3.801 1.00 83.56 85 LEU A O 1
ATOM 658 N N . HIS A 1 86 ? -3.230 -9.276 1.738 1.00 83.81 86 HIS A N 1
ATOM 659 C CA . HIS A 1 86 ? -4.615 -8.992 1.361 1.00 83.81 86 HIS A CA 1
ATOM 660 C C . HIS A 1 86 ? -5.629 -9.574 2.356 1.00 83.81 86 HIS A C 1
ATOM 662 O O . HIS A 1 86 ? -6.485 -8.847 2.859 1.00 83.81 86 HIS A O 1
ATOM 668 N N . LYS A 1 87 ? -5.441 -10.833 2.773 1.00 81.25 87 LYS A N 1
ATOM 669 C CA . LYS A 1 87 ? -6.287 -11.478 3.798 1.00 81.25 87 LYS A CA 1
ATOM 670 C C . LYS A 1 87 ? -6.313 -10.716 5.125 1.00 81.25 87 LYS A C 1
ATOM 672 O O . LYS A 1 87 ? -7.316 -10.712 5.827 1.00 81.25 87 LYS A O 1
ATOM 677 N N . LEU A 1 88 ? -5.195 -10.081 5.481 1.00 82.06 88 LEU A N 1
ATOM 678 C CA . LEU A 1 88 ? -5.090 -9.272 6.695 1.00 82.06 88 LEU A CA 1
ATOM 679 C C . LEU A 1 88 ? -5.732 -7.893 6.506 1.00 82.06 88 LEU A C 1
ATOM 681 O O . LEU A 1 88 ? -6.230 -7.317 7.466 1.00 82.06 88 LEU A O 1
ATOM 685 N N . THR A 1 89 ? -5.733 -7.352 5.286 1.00 81.25 89 THR A N 1
ATOM 686 C CA . THR A 1 89 ? -6.386 -6.071 4.981 1.00 81.25 89 THR A CA 1
ATOM 687 C C . THR A 1 89 ? -7.906 -6.173 4.850 1.00 81.25 89 THR A C 1
ATOM 689 O O . THR A 1 89 ? -8.595 -5.185 5.107 1.00 81.25 89 THR A O 1
ATOM 692 N N . GLU A 1 90 ? -8.445 -7.347 4.509 1.00 80.38 90 GLU A N 1
ATOM 693 C CA . GLU A 1 90 ? -9.894 -7.592 4.479 1.00 80.38 90 GLU A CA 1
ATOM 694 C C . GLU A 1 90 ? -10.523 -7.470 5.871 1.00 80.38 90 GLU A C 1
ATOM 696 O O . GLU A 1 90 ? -11.598 -6.891 6.020 1.00 80.38 90 GLU A O 1
ATOM 701 N N . THR A 1 91 ? -9.828 -7.951 6.905 1.00 80.88 91 THR A N 1
ATOM 702 C CA . THR A 1 91 ? -10.298 -7.893 8.296 1.00 80.88 91 THR A CA 1
ATOM 703 C C . THR A 1 91 ? -9.978 -6.568 8.990 1.00 80.88 91 THR A C 1
ATOM 705 O O . THR A 1 91 ? -10.415 -6.348 10.120 1.00 80.88 91 THR A O 1
ATOM 708 N N . LEU A 1 92 ? -9.234 -5.666 8.335 1.00 81.88 92 LEU A N 1
ATOM 709 C CA . LEU A 1 92 ? -8.866 -4.380 8.918 1.00 81.88 92 LEU A CA 1
ATOM 710 C C . LEU A 1 92 ? -10.047 -3.395 8.933 1.00 81.88 92 LEU A C 1
ATOM 712 O O . LEU A 1 92 ? -10.633 -3.118 7.875 1.00 81.88 92 LEU A O 1
ATOM 716 N N . PRO A 1 93 ? -10.322 -2.754 10.087 1.00 81.62 93 PRO A N 1
ATOM 717 C CA . PRO A 1 93 ? -11.247 -1.631 10.159 1.00 81.62 93 PRO A CA 1
ATOM 718 C C . PRO A 1 93 ? -10.852 -0.529 9.173 1.00 81.62 93 PRO A C 1
ATOM 720 O O . PRO A 1 93 ? -9.671 -0.220 8.997 1.00 81.62 93 PRO A O 1
ATOM 723 N N . ARG A 1 94 ? -11.844 0.114 8.542 1.00 80.00 94 ARG A N 1
ATOM 724 C CA . ARG A 1 94 ? -11.598 1.204 7.576 1.00 80.00 94 ARG A CA 1
ATOM 725 C C . ARG A 1 94 ? -10.779 2.349 8.185 1.00 80.00 94 ARG A C 1
ATOM 727 O O . ARG A 1 94 ? -9.946 2.927 7.495 1.00 80.00 94 ARG A O 1
ATOM 734 N N . GLU A 1 95 ? -10.982 2.621 9.470 1.00 80.25 95 GLU A N 1
ATOM 735 C CA . GLU A 1 95 ? -10.283 3.652 10.250 1.00 80.25 95 GLU A CA 1
ATOM 736 C C . GLU A 1 95 ? -8.769 3.399 10.347 1.00 80.25 95 GLU A C 1
ATOM 738 O O . GLU A 1 95 ? -7.985 4.343 10.365 1.00 80.25 95 GLU A O 1
ATOM 743 N N . SER A 1 96 ? -8.346 2.130 10.332 1.00 83.00 96 SER A N 1
ATOM 744 C CA . SER A 1 96 ? -6.941 1.715 10.434 1.00 83.00 96 SER A CA 1
ATOM 745 C C . SER A 1 96 ? -6.200 1.743 9.092 1.00 83.00 96 SER A C 1
ATOM 747 O O . SER A 1 96 ? -4.973 1.649 9.061 1.00 83.00 96 SER A O 1
ATOM 749 N N . ARG A 1 97 ? -6.918 1.886 7.968 1.00 85.38 97 ARG A N 1
ATOM 750 C CA . ARG A 1 97 ? -6.321 1.843 6.622 1.00 85.38 97 ARG A CA 1
ATOM 751 C C . ARG A 1 97 ? -5.481 3.079 6.315 1.00 85.38 97 ARG A C 1
ATOM 753 O O . ARG A 1 97 ? -4.388 2.931 5.787 1.00 85.38 97 ARG A O 1
ATOM 760 N N . LEU A 1 98 ? -5.954 4.280 6.658 1.00 83.12 98 LEU A N 1
ATOM 761 C CA . LEU A 1 98 ? -5.188 5.516 6.433 1.00 83.12 98 LEU A CA 1
ATOM 762 C C . LEU A 1 98 ? -3.881 5.562 7.251 1.00 83.12 98 LEU A C 1
ATOM 764 O O . LEU A 1 98 ? -2.837 5.768 6.637 1.00 83.12 98 LEU A O 1
ATOM 768 N N . PRO A 1 99 ? -3.874 5.255 8.565 1.00 86.12 99 PRO A N 1
ATOM 769 C CA . PRO A 1 99 ? -2.629 5.132 9.327 1.00 86.12 99 PRO A CA 1
ATOM 770 C C . PRO A 1 99 ? -1.641 4.127 8.727 1.00 86.12 99 PRO A C 1
ATOM 772 O O . PRO A 1 99 ? -0.437 4.370 8.701 1.00 86.12 99 PRO A O 1
ATOM 775 N N . LEU A 1 100 ? -2.136 2.995 8.215 1.00 86.81 100 LEU A N 1
ATOM 776 C CA . LEU A 1 100 ? -1.291 1.998 7.561 1.00 86.81 100 LEU A CA 1
ATOM 777 C C . LEU A 1 100 ? -0.658 2.540 6.268 1.00 86.81 100 LEU A C 1
ATOM 779 O O . LEU A 1 100 ? 0.516 2.279 6.001 1.00 86.81 100 LEU A O 1
ATOM 783 N N . VAL A 1 101 ? -1.410 3.320 5.488 1.00 89.19 101 VAL A N 1
ATOM 784 C CA . VAL A 1 101 ? -0.902 4.007 4.291 1.00 89.19 101 VAL A CA 1
ATOM 785 C C . VAL A 1 101 ? 0.176 5.012 4.674 1.00 89.19 101 VAL A C 1
ATOM 787 O O . VAL A 1 101 ? 1.236 5.002 4.053 1.00 89.19 101 VAL A O 1
ATOM 790 N N . ASP A 1 102 ? -0.040 5.813 5.719 1.00 87.62 102 ASP A N 1
ATOM 791 C CA . ASP A 1 102 ? 0.933 6.808 6.181 1.00 87.62 102 ASP A CA 1
ATOM 792 C C . ASP A 1 102 ? 2.278 6.171 6.559 1.00 87.62 102 ASP A C 1
ATOM 794 O O . ASP A 1 102 ? 3.333 6.697 6.199 1.00 87.62 102 ASP A O 1
ATOM 798 N N . ILE A 1 103 ? 2.260 4.994 7.200 1.00 88.56 103 ILE A N 1
ATOM 799 C CA . ILE A 1 103 ? 3.480 4.224 7.500 1.00 88.56 103 ILE A CA 1
ATOM 800 C C . ILE A 1 103 ? 4.207 3.819 6.211 1.00 88.56 103 ILE A C 1
ATOM 802 O O . ILE A 1 103 ? 5.433 3.906 6.153 1.00 88.56 103 ILE A O 1
ATOM 806 N N . CYS A 1 104 ? 3.468 3.412 5.174 1.00 91.62 104 CYS A N 1
ATOM 807 C CA . CYS A 1 104 ? 4.043 2.987 3.896 1.00 91.62 104 CYS A CA 1
ATOM 808 C C . CYS A 1 104 ? 4.741 4.133 3.148 1.00 91.62 104 CYS A C 1
ATOM 810 O O . CYS A 1 104 ? 5.659 3.885 2.370 1.00 91.62 104 CYS A O 1
ATOM 812 N N . LEU A 1 105 ? 4.336 5.390 3.359 1.00 90.25 105 LEU A N 1
ATOM 813 C CA . LEU A 1 105 ? 4.841 6.519 2.571 1.00 90.25 105 LEU A CA 1
ATOM 814 C C . LEU A 1 105 ? 6.339 6.770 2.753 1.00 90.25 105 LEU A C 1
ATOM 816 O O . LEU A 1 105 ? 6.993 7.177 1.796 1.00 90.25 105 LEU A O 1
ATOM 820 N N . ALA A 1 106 ? 6.883 6.574 3.957 1.00 90.12 106 ALA A N 1
ATOM 821 C CA . ALA A 1 106 ? 8.304 6.815 4.204 1.00 90.12 106 ALA A CA 1
ATOM 822 C C . ALA A 1 106 ? 9.195 5.775 3.495 1.00 90.12 106 ALA A C 1
ATOM 824 O O . ALA A 1 106 ? 10.008 6.197 2.676 1.00 90.12 106 ALA A O 1
ATOM 825 N N . PRO A 1 107 ? 9.000 4.453 3.670 1.00 91.31 107 PRO A N 1
ATOM 826 C CA . PRO A 1 107 ? 9.796 3.443 2.964 1.00 91.31 107 PRO A CA 1
ATOM 827 C C . PRO A 1 107 ? 9.625 3.465 1.444 1.00 91.31 107 PRO A C 1
ATOM 829 O O . PRO A 1 107 ? 10.537 3.099 0.710 1.00 91.31 107 PRO A O 1
ATOM 832 N N . LEU A 1 108 ? 8.471 3.905 0.931 1.00 91.75 108 LEU A N 1
ATOM 833 C CA . LEU A 1 108 ? 8.269 4.040 -0.515 1.00 91.75 108 LEU A CA 1
ATOM 834 C C . LEU A 1 108 ? 9.145 5.134 -1.152 1.00 91.75 108 LEU A C 1
ATOM 836 O O . LEU A 1 108 ? 9.338 5.111 -2.367 1.00 91.75 108 LEU A O 1
ATOM 840 N N . LYS A 1 109 ? 9.690 6.071 -0.365 1.00 91.06 109 LYS A N 1
ATOM 841 C CA . LYS A 1 109 ? 10.672 7.058 -0.849 1.00 91.06 109 LYS A CA 1
ATOM 842 C C . LYS A 1 109 ? 12.042 6.433 -1.113 1.00 91.06 109 LYS A C 1
ATOM 844 O O . LYS A 1 109 ? 12.765 6.934 -1.960 1.00 91.06 109 LYS A O 1
ATOM 849 N N . ASP A 1 110 ? 12.355 5.308 -0.474 1.00 92.00 110 ASP A N 1
ATOM 850 C CA . ASP A 1 110 ? 13.631 4.605 -0.657 1.00 92.00 110 ASP A CA 1
ATOM 851 C C . ASP A 1 110 ? 13.662 3.735 -1.930 1.00 92.00 110 ASP A C 1
ATOM 853 O O . ASP A 1 110 ? 14.655 3.062 -2.209 1.00 92.00 110 ASP A O 1
ATOM 857 N N . LEU A 1 111 ? 12.575 3.708 -2.712 1.00 89.75 111 LEU A N 1
ATOM 858 C CA . LEU A 1 111 ? 12.551 3.031 -4.009 1.00 89.75 111 LEU A CA 1
ATOM 859 C C . LEU A 1 111 ? 13.502 3.713 -5.001 1.00 89.75 111 LEU A C 1
ATOM 861 O O . LEU A 1 111 ? 13.701 4.924 -4.967 1.00 89.75 111 LEU A O 1
ATOM 865 N N . SER A 1 112 ? 14.039 2.953 -5.958 1.00 89.69 112 SER A N 1
ATOM 866 C CA . SER A 1 112 ? 14.680 3.566 -7.125 1.00 89.69 112 SER A CA 1
ATOM 867 C C . SER A 1 112 ? 13.632 4.232 -8.037 1.00 89.69 112 SER A C 1
ATOM 869 O O . SER A 1 112 ? 12.468 3.820 -8.033 1.00 89.69 112 SER A O 1
ATOM 871 N N . PRO A 1 113 ? 14.008 5.211 -8.882 1.00 88.38 113 PRO A N 1
ATOM 872 C CA . PRO A 1 113 ? 13.070 5.840 -9.817 1.00 88.38 113 PRO A CA 1
ATOM 873 C C . PRO A 1 113 ? 12.342 4.840 -10.730 1.00 88.38 113 PRO A C 1
ATOM 875 O O . PRO A 1 113 ? 11.144 4.972 -10.969 1.00 88.38 113 PRO A O 1
ATOM 878 N N . GLU A 1 114 ? 13.039 3.799 -11.193 1.00 87.69 114 GLU A N 1
ATOM 879 C CA . GLU A 1 114 ? 12.454 2.729 -12.013 1.00 87.69 114 GLU A CA 1
ATOM 880 C C . GLU A 1 114 ? 11.466 1.868 -11.217 1.00 87.69 114 GLU A C 1
ATOM 882 O O . GLU A 1 114 ? 10.396 1.511 -11.713 1.00 87.69 114 GLU A O 1
ATOM 887 N N . GLN A 1 115 ? 11.802 1.545 -9.965 1.00 87.44 115 GLN A N 1
ATOM 888 C CA . GLN A 1 115 ? 10.916 0.796 -9.075 1.00 87.44 115 GLN A CA 1
ATOM 889 C C . GLN A 1 115 ? 9.668 1.601 -8.721 1.00 87.44 115 GLN A C 1
ATOM 891 O O . GLN A 1 115 ? 8.582 1.027 -8.648 1.00 87.44 115 GLN A O 1
ATOM 896 N N . TYR A 1 116 ? 9.813 2.911 -8.519 1.00 91.12 116 TYR A N 1
ATOM 897 C CA . TYR A 1 116 ? 8.696 3.813 -8.285 1.00 91.12 116 TYR A CA 1
ATOM 898 C C . TYR A 1 116 ? 7.776 3.905 -9.502 1.00 91.12 116 TYR A C 1
ATOM 900 O O . TYR A 1 116 ? 6.557 3.847 -9.349 1.00 91.12 116 TYR A O 1
ATOM 908 N N . GLU A 1 117 ? 8.338 4.006 -10.707 1.00 89.00 117 GLU A N 1
ATOM 909 C CA . GLU A 1 117 ? 7.546 4.082 -11.933 1.00 89.00 117 GLU A CA 1
ATOM 910 C C . GLU A 1 117 ? 6.680 2.835 -12.114 1.00 89.00 117 GLU A C 1
ATOM 912 O O . GLU A 1 117 ? 5.457 2.954 -12.200 1.00 89.00 117 GLU A O 1
ATOM 917 N N . ARG A 1 118 ? 7.296 1.648 -12.030 1.00 87.62 118 ARG A N 1
ATOM 918 C CA . ARG A 1 118 ? 6.576 0.365 -12.059 1.00 87.62 118 ARG A CA 1
ATOM 919 C C . ARG A 1 118 ? 5.544 0.280 -10.941 1.00 87.62 118 ARG A C 1
ATOM 921 O O . ARG A 1 118 ? 4.425 -0.180 -11.148 1.00 87.62 118 ARG A O 1
ATOM 928 N N . PHE A 1 119 ? 5.903 0.746 -9.742 1.00 89.75 119 PHE A N 1
ATOM 929 C CA . PHE A 1 119 ? 4.981 0.746 -8.617 1.00 89.75 119 PHE A CA 1
ATOM 930 C C . PHE A 1 119 ? 3.727 1.572 -8.909 1.00 89.75 119 PHE A C 1
ATOM 932 O O . PHE A 1 119 ? 2.612 1.099 -8.675 1.00 89.75 119 PHE A O 1
ATOM 939 N N . ARG A 1 120 ? 3.915 2.785 -9.436 1.00 89.62 120 ARG A N 1
ATOM 940 C CA . ARG A 1 120 ? 2.842 3.732 -9.732 1.00 89.62 120 ARG A CA 1
ATOM 941 C C . ARG A 1 120 ? 1.959 3.244 -10.877 1.00 89.62 120 ARG A C 1
ATOM 943 O O . ARG A 1 120 ? 0.744 3.395 -10.794 1.00 89.62 120 ARG A O 1
ATOM 950 N N . GLU A 1 121 ? 2.539 2.650 -11.916 1.00 87.25 121 GLU A N 1
ATOM 951 C CA . GLU A 1 121 ? 1.793 2.034 -13.022 1.00 87.25 121 GLU A CA 1
ATOM 952 C C . GLU A 1 121 ? 0.880 0.913 -12.519 1.00 87.25 121 GLU A C 1
ATOM 954 O O . GLU A 1 121 ? -0.328 0.971 -12.749 1.00 87.25 121 GLU A O 1
ATOM 959 N N . ASN A 1 122 ? 1.416 -0.018 -11.727 1.00 85.06 122 ASN A N 1
ATOM 960 C CA . ASN A 1 122 ? 0.641 -1.105 -11.124 1.00 85.06 122 ASN A CA 1
ATOM 961 C C . ASN A 1 122 ? -0.461 -0.574 -10.191 1.00 85.06 122 ASN A C 1
ATOM 963 O O . ASN A 1 122 ? -1.595 -1.041 -10.230 1.00 85.06 122 ASN A O 1
ATOM 967 N N . MET A 1 123 ? -0.163 0.447 -9.382 1.00 87.88 123 MET A N 1
ATOM 968 C CA . MET A 1 123 ? -1.145 1.107 -8.514 1.00 87.88 123 MET A CA 1
ATOM 969 C C . MET A 1 123 ? -2.298 1.732 -9.321 1.00 87.88 123 MET A C 1
ATOM 971 O O . MET A 1 123 ? -3.462 1.649 -8.921 1.00 87.88 123 MET A O 1
ATOM 975 N N . HIS A 1 124 ? -1.992 2.362 -10.460 1.00 83.69 124 HIS A N 1
ATOM 976 C CA . HIS A 1 124 ? -3.002 2.908 -11.366 1.00 83.69 124 HIS A CA 1
ATOM 977 C C . HIS A 1 124 ? -3.821 1.821 -12.056 1.00 83.69 124 HIS A C 1
ATOM 979 O O . HIS A 1 124 ? -5.042 1.944 -12.134 1.00 83.69 124 HIS A O 1
ATOM 985 N N . ALA A 1 125 ? -3.161 0.760 -12.514 1.00 80.00 125 ALA A N 1
ATOM 986 C CA . ALA A 1 125 ? -3.790 -0.388 -13.148 1.00 80.00 125 ALA A CA 1
ATOM 987 C C . ALA A 1 125 ? -4.767 -1.113 -12.214 1.00 80.00 125 ALA A C 1
ATOM 989 O O . ALA A 1 125 ? -5.874 -1.436 -12.641 1.00 80.00 125 ALA A O 1
ATOM 990 N N . LEU A 1 126 ? -4.380 -1.326 -10.952 1.00 78.06 126 LEU A N 1
ATOM 991 C CA . LEU A 1 126 ? -5.199 -2.015 -9.954 1.00 78.06 126 LEU A CA 1
ATOM 992 C C . LEU A 1 126 ? -6.492 -1.255 -9.655 1.00 78.06 126 LEU A C 1
ATOM 994 O O . LEU A 1 126 ? -7.568 -1.832 -9.769 1.00 78.06 126 LEU A O 1
ATOM 998 N N . ALA A 1 127 ? -6.408 0.048 -9.378 1.00 75.62 127 ALA A N 1
ATOM 999 C CA . ALA A 1 127 ? -7.612 0.816 -9.055 1.00 75.62 127 ALA A CA 1
ATOM 1000 C C . ALA A 1 127 ? -8.506 1.115 -10.273 1.00 75.62 127 ALA A C 1
ATOM 1002 O O . ALA A 1 127 ? -9.639 1.549 -10.118 1.00 75.62 127 ALA A O 1
ATOM 1003 N N . ALA A 1 128 ? -7.997 0.949 -11.497 1.00 70.69 128 ALA A N 1
ATOM 1004 C CA . ALA A 1 128 ? -8.787 1.112 -12.71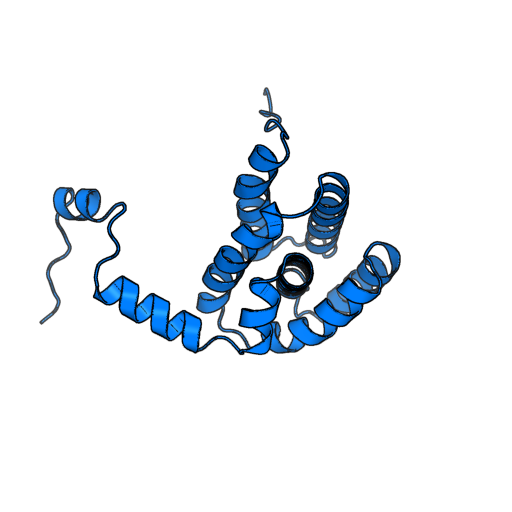7 1.00 70.69 128 ALA A CA 1
ATOM 1005 C C . ALA A 1 128 ? -9.483 -0.189 -13.165 1.00 70.69 128 ALA A C 1
ATOM 1007 O O . ALA A 1 128 ? -10.216 -0.176 -14.154 1.00 70.69 128 ALA A O 1
ATOM 1008 N N . ALA A 1 129 ? -9.231 -1.318 -12.496 1.00 63.16 129 ALA A N 1
ATOM 1009 C CA . ALA A 1 129 ? -9.578 -2.642 -13.006 1.00 63.16 129 ALA A CA 1
ATOM 1010 C C . ALA A 1 129 ? -11.076 -2.996 -12.935 1.00 63.16 129 ALA A C 1
ATOM 1012 O O . ALA A 1 129 ? -11.521 -3.865 -13.686 1.00 63.16 129 ALA A O 1
ATOM 1013 N N . ASP A 1 130 ? -11.861 -2.343 -12.077 1.00 59.69 130 ASP A N 1
ATOM 1014 C CA . ASP A 1 130 ? -13.279 -2.665 -11.858 1.00 59.69 130 ASP A CA 1
ATOM 1015 C C . ASP A 1 130 ? -14.259 -1.685 -12.540 1.00 59.69 130 ASP A C 1
ATOM 1017 O O . ASP A 1 130 ? -15.478 -1.830 -12.438 1.00 59.69 130 ASP A O 1
ATOM 1021 N N . ASN A 1 131 ? -13.742 -0.697 -13.283 1.00 57.69 131 ASN A N 1
ATOM 1022 C CA . ASN A 1 131 ? -14.520 0.386 -13.898 1.00 57.69 131 ASN A CA 1
ATOM 1023 C C . ASN A 1 131 ? -15.402 1.171 -12.890 1.00 57.69 131 ASN A C 1
ATOM 1025 O O . ASN A 1 131 ? -16.308 1.904 -13.299 1.00 57.69 131 ASN A O 1
ATOM 1029 N N . ARG A 1 132 ? -15.143 1.029 -11.581 1.00 63.25 132 ARG A N 1
ATOM 1030 C CA . ARG A 1 132 ? -15.875 1.614 -10.452 1.00 63.25 132 ARG A CA 1
ATOM 1031 C C . ARG A 1 132 ? -14.906 2.031 -9.344 1.00 63.25 132 ARG A C 1
ATOM 1033 O O . ARG A 1 132 ? -15.027 1.613 -8.204 1.00 63.25 132 ARG A O 1
ATOM 1040 N N . LEU A 1 133 ? -14.025 2.974 -9.663 1.00 66.38 133 LEU A N 1
ATOM 1041 C CA . LEU A 1 133 ? -13.094 3.531 -8.685 1.00 66.38 133 LEU A CA 1
ATOM 1042 C C . LEU A 1 133 ? -13.832 4.074 -7.446 1.00 66.38 133 LEU A C 1
ATOM 1044 O O . LEU A 1 133 ? -14.506 5.111 -7.505 1.00 66.38 133 LEU A O 1
ATOM 1048 N N . SER A 1 134 ? -13.687 3.392 -6.313 1.00 77.25 134 SER A N 1
ATOM 1049 C CA . SER A 1 134 ? -14.256 3.824 -5.044 1.00 77.25 134 SER A CA 1
ATOM 1050 C C . SER A 1 134 ? -13.572 5.101 -4.553 1.00 77.25 134 SER A C 1
ATOM 1052 O O . SER A 1 134 ? -12.421 5.408 -4.885 1.00 77.25 134 SER A O 1
ATOM 1054 N N . LEU A 1 135 ? -14.260 5.857 -3.690 1.00 79.25 135 LEU A N 1
ATOM 1055 C CA . LEU A 1 135 ? -13.672 7.048 -3.069 1.00 79.25 135 LEU A CA 1
ATOM 1056 C C . LEU A 1 135 ? -12.384 6.708 -2.302 1.00 79.25 135 LEU A C 1
ATOM 1058 O O . LEU A 1 135 ? -11.458 7.519 -2.273 1.00 79.25 135 LEU A O 1
ATOM 1062 N N . PHE A 1 136 ? -12.311 5.515 -1.702 1.00 81.38 136 PHE A N 1
ATOM 1063 C CA . PHE A 1 136 ? -11.130 5.066 -0.970 1.00 81.38 136 PHE A CA 1
ATOM 1064 C C . PHE A 1 136 ? -9.944 4.845 -1.908 1.00 81.38 136 PHE A C 1
ATOM 1066 O O . PHE A 1 136 ? -8.883 5.415 -1.674 1.00 81.38 136 PHE A O 1
ATOM 1073 N N . GLU A 1 137 ? -10.125 4.090 -2.989 1.00 80.06 137 GLU A N 1
ATOM 1074 C CA . GLU A 1 137 ? -9.053 3.807 -3.946 1.00 80.06 137 GLU A CA 1
ATOM 1075 C C . GLU A 1 137 ? -8.570 5.080 -4.644 1.00 80.06 137 GLU A C 1
ATOM 1077 O O . GLU A 1 137 ? -7.364 5.305 -4.768 1.00 80.06 137 GLU A O 1
ATOM 1082 N N . TRP A 1 138 ? -9.496 5.967 -5.029 1.00 82.31 138 TRP A N 1
ATOM 1083 C CA . TRP A 1 138 ? -9.140 7.274 -5.577 1.00 82.31 138 TRP A CA 1
ATOM 1084 C C . TRP A 1 138 ? -8.320 8.092 -4.577 1.00 82.31 138 TRP A C 1
ATOM 1086 O O . TRP A 1 138 ? -7.278 8.646 -4.933 1.00 82.31 138 TRP A O 1
ATOM 1096 N N . THR A 1 139 ? -8.763 8.154 -3.318 1.00 85.06 139 THR A N 1
ATOM 1097 C CA . THR A 1 139 ? -8.062 8.900 -2.262 1.00 85.06 139 THR A CA 1
ATOM 1098 C C . THR A 1 139 ? -6.679 8.312 -2.015 1.00 85.06 139 THR A C 1
ATOM 1100 O O . THR A 1 139 ? -5.706 9.062 -1.952 1.00 85.06 139 THR A O 1
ATOM 1103 N N . LEU A 1 140 ? -6.567 6.985 -1.958 1.00 87.12 140 LEU A N 1
ATOM 1104 C CA . LEU A 1 140 ? -5.310 6.270 -1.766 1.00 87.12 140 LEU A CA 1
ATOM 1105 C C . LEU A 1 140 ? -4.301 6.613 -2.865 1.00 87.12 140 LEU A C 1
ATOM 1107 O O . LEU A 1 140 ? -3.191 7.054 -2.566 1.00 87.12 140 LEU A O 1
ATOM 1111 N N . GLN A 1 141 ? -4.707 6.518 -4.133 1.00 87.12 141 GLN A N 1
ATOM 1112 C CA . GLN A 1 141 ? -3.857 6.924 -5.252 1.00 87.12 141 GLN A CA 1
ATOM 1113 C C . GLN A 1 141 ? -3.431 8.386 -5.145 1.00 87.12 141 GLN A C 1
ATOM 1115 O O . GLN A 1 141 ? -2.266 8.713 -5.364 1.00 87.12 141 GLN A O 1
ATOM 1120 N N . LYS A 1 142 ? -4.363 9.287 -4.810 1.00 87.38 142 LYS A N 1
ATOM 1121 C CA . LYS A 1 142 ? -4.057 10.715 -4.697 1.00 87.38 142 LYS A CA 1
ATOM 1122 C C . LYS A 1 142 ? -3.061 11.003 -3.588 1.00 87.38 142 LYS A C 1
ATOM 1124 O O . LYS A 1 142 ? -2.138 11.768 -3.845 1.00 87.38 142 LYS A O 1
ATOM 1129 N N . VAL A 1 143 ? -3.222 10.412 -2.409 1.00 88.94 143 VAL A N 1
ATOM 1130 C CA . VAL A 1 143 ? -2.310 10.603 -1.273 1.00 88.94 143 VAL A CA 1
ATOM 1131 C C . VAL A 1 143 ? -0.917 10.081 -1.619 1.00 88.94 143 VAL A C 1
ATOM 1133 O O . VAL A 1 143 ? 0.058 10.826 -1.519 1.00 88.94 143 VAL A O 1
ATOM 1136 N N . VAL A 1 144 ? -0.827 8.844 -2.115 1.00 90.00 144 VAL A N 1
ATOM 1137 C CA . VAL A 1 144 ? 0.452 8.203 -2.454 1.00 90.00 144 VAL A CA 1
ATOM 1138 C C . VAL A 1 144 ? 1.178 8.975 -3.556 1.00 90.00 144 VAL A C 1
ATOM 1140 O O . VAL A 1 144 ? 2.343 9.336 -3.390 1.00 90.00 144 VAL A O 1
ATOM 1143 N N . SER A 1 145 ? 0.495 9.312 -4.654 1.00 89.44 145 SER A N 1
ATOM 1144 C CA . SER A 1 145 ? 1.075 10.130 -5.726 1.00 89.44 145 SER A CA 1
ATOM 1145 C C . SER A 1 145 ? 1.458 11.526 -5.242 1.00 89.44 145 SER A C 1
ATOM 1147 O O . SER A 1 145 ? 2.534 12.007 -5.572 1.00 89.44 145 SER A O 1
ATOM 1149 N N . HIS A 1 146 ? 0.627 12.181 -4.427 1.00 89.19 146 HIS A N 1
ATOM 1150 C CA . HIS A 1 146 ? 0.916 13.530 -3.940 1.00 89.19 146 HIS A CA 1
ATOM 1151 C C . HIS A 1 146 ? 2.211 13.597 -3.125 1.00 89.19 146 HIS A C 1
ATOM 1153 O O . HIS A 1 146 ? 2.949 14.573 -3.248 1.00 89.19 146 HIS A O 1
ATOM 1159 N N . VAL A 1 147 ? 2.487 12.568 -2.324 1.00 89.31 147 VAL A N 1
ATOM 1160 C CA . VAL A 1 147 ? 3.678 12.506 -1.472 1.00 89.31 147 VAL A CA 1
ATOM 1161 C C . VAL A 1 147 ? 4.908 12.020 -2.240 1.00 89.31 147 VAL A C 1
ATOM 1163 O O . VAL A 1 147 ? 6.000 12.545 -2.023 1.00 89.31 147 VAL A O 1
ATOM 1166 N N . LEU A 1 148 ? 4.752 11.041 -3.135 1.00 89.94 148 LEU A N 1
ATOM 1167 C CA . LEU A 1 148 ? 5.883 10.402 -3.813 1.00 89.94 148 LEU A CA 1
ATOM 1168 C C . LEU A 1 148 ? 6.268 11.074 -5.140 1.00 89.94 148 LEU A C 1
ATOM 1170 O O . LEU A 1 148 ? 7.459 11.182 -5.419 1.00 89.94 148 LEU A O 1
ATOM 1174 N N . ASP A 1 149 ? 5.321 11.591 -5.934 1.00 89.75 149 ASP A N 1
ATOM 1175 C CA . ASP A 1 149 ? 5.632 12.216 -7.235 1.00 89.75 149 ASP A CA 1
ATOM 1176 C C . ASP A 1 149 ? 6.677 13.348 -7.108 1.00 89.75 149 ASP A C 1
ATOM 1178 O O . ASP A 1 149 ? 7.630 13.359 -7.895 1.00 89.75 149 ASP A O 1
ATOM 1182 N N . PRO A 1 150 ? 6.578 14.279 -6.129 1.00 89.00 150 PRO A N 1
ATOM 1183 C CA . PRO A 1 150 ? 7.579 15.330 -5.962 1.00 89.00 150 PRO A CA 1
ATOM 1184 C C . PRO A 1 150 ? 8.954 14.782 -5.569 1.00 89.00 150 PRO A C 1
ATOM 1186 O O . PRO A 1 150 ? 9.965 15.319 -6.015 1.00 89.00 150 PRO A O 1
ATOM 1189 N N . HIS A 1 151 ? 8.991 13.716 -4.760 1.00 89.12 151 HIS A N 1
ATOM 1190 C CA . HIS A 1 151 ? 10.234 13.082 -4.318 1.00 89.12 151 HIS A CA 1
ATOM 1191 C C . HIS A 1 151 ? 11.002 12.469 -5.495 1.00 89.12 151 HIS A C 1
ATOM 1193 O O . HIS A 1 151 ? 12.215 12.620 -5.588 1.00 89.12 151 HIS A O 1
ATOM 1199 N N . PHE A 1 152 ? 10.285 11.876 -6.451 1.00 89.00 152 PHE A N 1
ATOM 1200 C CA . PHE A 1 152 ? 10.856 11.295 -7.669 1.00 89.00 152 PHE A CA 1
ATOM 1201 C C . PHE A 1 152 ? 10.958 12.286 -8.843 1.00 89.00 152 PHE A C 1
ATOM 1203 O O . PHE A 1 152 ? 11.124 11.883 -9.993 1.00 89.00 152 PHE A O 1
ATOM 1210 N N . GLY A 1 153 ? 10.853 13.595 -8.584 1.00 81.25 153 GLY A N 1
ATOM 1211 C CA . GLY A 1 153 ? 11.063 14.638 -9.594 1.00 81.25 153 GLY A CA 1
ATOM 1212 C C . GLY A 1 153 ? 9.944 14.775 -10.633 1.00 81.25 153 GLY A C 1
ATOM 1213 O O . GLY A 1 153 ? 10.107 15.496 -11.624 1.00 81.25 153 GLY A O 1
ATOM 1214 N N . ARG A 1 154 ? 8.780 14.144 -10.426 1.00 73.88 154 ARG A N 1
ATOM 1215 C CA . ARG A 1 154 ? 7.618 14.333 -11.298 1.00 73.88 154 ARG A CA 1
ATOM 1216 C C . ARG A 1 154 ? 6.917 15.641 -10.970 1.00 73.88 154 ARG A C 1
ATOM 1218 O O . ARG A 1 154 ? 6.225 15.793 -9.966 1.00 73.88 154 ARG A O 1
ATOM 1225 N N . LYS A 1 155 ? 7.046 16.607 -11.879 1.00 57.53 155 LYS A N 1
ATOM 1226 C CA . LYS A 1 155 ? 6.239 17.827 -11.831 1.00 57.53 155 LYS A CA 1
ATOM 1227 C C . LYS A 1 155 ? 4.785 17.474 -12.131 1.00 57.53 155 LYS A C 1
ATOM 1229 O O . LYS A 1 155 ? 4.473 16.904 -13.177 1.00 57.53 155 LYS A O 1
ATOM 1234 N N . ARG A 1 156 ? 3.889 17.853 -11.218 1.00 56.00 156 ARG A N 1
ATOM 1235 C CA . ARG A 1 156 ? 2.433 17.765 -11.386 1.00 56.00 156 ARG A CA 1
ATOM 1236 C C . ARG A 1 156 ? 2.076 18.400 -12.736 1.00 56.00 156 ARG A C 1
ATOM 1238 O O . A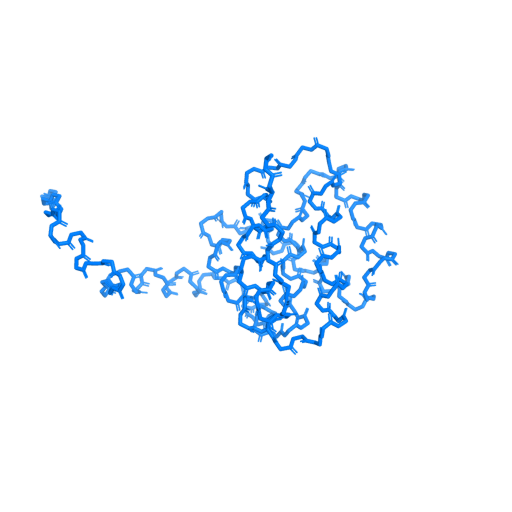RG A 1 156 ? 2.267 19.605 -12.899 1.00 56.00 156 ARG A O 1
ATOM 1245 N N . LYS A 1 157 ? 1.568 17.624 -13.705 1.00 50.81 157 LYS A N 1
ATOM 1246 C CA . LYS A 1 157 ? 0.933 18.203 -14.900 1.00 50.81 157 LYS A CA 1
ATOM 1247 C C . LYS A 1 157 ? -0.266 19.004 -14.396 1.00 50.81 157 LYS A C 1
ATOM 1249 O O . LYS A 1 157 ? -1.316 18.438 -14.097 1.00 50.81 157 LYS A O 1
ATOM 1254 N N . ARG A 1 158 ? -0.095 20.318 -14.223 1.00 44.97 158 ARG A N 1
ATOM 1255 C CA . ARG A 1 158 ? -1.225 21.239 -14.105 1.00 44.97 158 ARG A CA 1
ATOM 1256 C C . ARG A 1 158 ? -2.060 21.002 -15.359 1.00 44.97 158 ARG A C 1
ATOM 1258 O O . ARG A 1 158 ? -1.542 21.169 -16.458 1.00 44.97 158 ARG A O 1
ATOM 1265 N N . ARG A 1 159 ? -3.306 20.547 -15.200 1.00 45.44 159 ARG A N 1
ATOM 1266 C CA . ARG A 1 159 ? -4.286 20.597 -16.288 1.00 45.44 159 ARG A CA 1
ATOM 1267 C C . ARG A 1 159 ? -4.477 22.083 -16.580 1.00 45.44 159 ARG A C 1
ATOM 1269 O O . ARG A 1 159 ? -5.158 22.769 -15.827 1.00 45.44 159 ARG A O 1
ATOM 1276 N N . THR A 1 160 ? -3.753 22.593 -17.567 1.00 38.88 160 THR A N 1
ATOM 1277 C CA . THR A 1 160 ? -4.103 23.838 -18.240 1.00 38.88 160 THR A CA 1
ATOM 1278 C C . THR A 1 160 ? -5.422 23.566 -18.945 1.00 38.88 160 THR A C 1
ATOM 1280 O O . THR A 1 160 ? -5.485 22.675 -19.793 1.00 38.88 160 THR A O 1
ATOM 1283 N N . ASN A 1 161 ? -6.460 24.238 -18.450 1.00 34.31 161 ASN A N 1
ATOM 1284 C CA . ASN A 1 161 ? -7.758 24.358 -19.102 1.00 34.31 161 ASN A CA 1
ATOM 1285 C C . ASN A 1 161 ? -7.600 25.058 -20.452 1.00 34.31 161 ASN A C 1
ATOM 1287 O O . ASN A 1 161 ? -6.715 25.943 -20.527 1.00 34.31 161 ASN A O 1
#

Sequence (161 aa):
EPQPAPSPEQAVEAIGKPTSQQIARSHELLESLPEALRKAAREPYGARGVIYALLLDADFTSCQRQFERLAAEADPAVYRSTIQLHKLTETLPRESRLPLVDICLAPLKDLSPEQYERFRENMHALAAADNRLSLFEWTLQKVVSHVLDPHFGRKRKRRTN

Secondary structure (DSSP, 8-state):
-PPPPPPHHHHHHTTT---HHHHHHHHHHHHTS-HHHHHHHTSHHHHHHHHHHHHS-S-HHHHHHHHHHHHHHS-HHHHHHHHHHHHHHHSS-HHHHHHHHHHHHTGGGGS-HHHHHHHHHHHHHHHTTTS---HHHHHHHHHHHHHHHHHTT--------

Radius of gyration: 17.69 Å; chains: 1; bounding box: 35×44×50 Å

pLDDT: mean 74.83, std 15.01, range [34.31, 92.0]

Foldseek 3Di:
DDDDDDDPVVVVVCVPPQDPVSVVVLVVLLVPQDPLLLVLLQALLSLLLLLLLLLQDPPPVLNVVLLVVCCVQPDVVSSVSNVVCNVSNVPDDPVSSVSSNVSNLVNVLVDDLVRNVSSLVSLVCSQPRPVDRDPSSVVSSCVNCVSRCVSSVNDPPPPPD